Protein AF-A0AAV2IC26-F1 (afdb_monomer_lite)

Organism: Lymnaea stagnalis (NCBI:txid6523)

Radius of gyration: 13.77 Å; chains: 1; bounding box: 29×31×44 Å

pLDDT: mean 92.61, std 7.28, range [56.38, 98.0]

Secondary structure (DSSP, 8-state):
-HHHHHHHHHHHHHHHHGGG--S---HHHHHHHHHHHHHHHHHS-HHHHHHHHHHHHTTTSS-----EEEPPTTS-EEETTEEE-HHHHHHHHHT-TT--GGG----TT-TT-GGG--SEEE---

Sequence (125 aa):
MANDFLADQMDELAKKLLKYRISDITERERLEFLTVLNKLRRNGSPVDFGDFIKCIESSGVAHNKCVRIKRNVDSCLQVDQIKFYPHYLLCKIFRFPTANFFDLKDVSLCPFGISKREKLLCINP

InterPro domains:
  IPR003619 MAD homology 1, Dwarfin-type [PF03165] (35-125)
  IPR003619 MAD homology 1, Dwarfin-type [SM00523] (23-125)
  IPR013019 MAD homology, MH1 [PS51075] (12-125)
  IPR013790 SMAD/Dwarfins [PTHR13703] (33-125)
  IPR036578 SMAD MH1 domain superfamily [G3DSA:3.90.520.10] (1-125)
  IPR036578 SMAD MH1 domain superfamily [SSF56366] (14-125)

Structure (mmCIF, N/CA/C/O backbone):
data_AF-A0AAV2IC26-F1
#
_entry.id   AF-A0AAV2IC26-F1
#
loop_
_atom_site.group_PDB
_atom_site.id
_atom_site.type_symbol
_atom_site.label_atom_id
_atom_site.label_alt_id
_atom_site.label_comp_id
_atom_site.label_asym_id
_atom_site.label_entity_id
_atom_site.label_seq_id
_atom_site.pdbx_PDB_ins_code
_atom_site.Cartn_x
_atom_site.Cartn_y
_atom_site.Cartn_z
_atom_site.occupancy
_atom_site.B_iso_or_equiv
_atom_site.auth_seq_id
_atom_site.auth_comp_id
_atom_site.auth_asym_id
_atom_site.auth_atom_id
_atom_site.pdbx_PDB_model_num
ATOM 1 N N . MET A 1 1 ? -5.855 3.335 25.766 1.00 56.38 1 MET A N 1
ATOM 2 C CA . MET A 1 1 ? -6.343 1.942 25.902 1.00 56.38 1 MET A CA 1
ATOM 3 C C . MET A 1 1 ? -6.909 1.385 24.595 1.00 56.38 1 MET A C 1
ATOM 5 O O . MET A 1 1 ? -6.231 0.576 23.987 1.00 56.38 1 MET A O 1
ATOM 9 N N . ALA A 1 2 ? -8.084 1.806 24.099 1.00 62.91 2 ALA A N 1
ATOM 10 C CA . ALA A 1 2 ? -8.630 1.246 22.844 1.00 62.91 2 ALA A CA 1
ATOM 11 C C . ALA A 1 2 ? -7.816 1.616 21.585 1.00 62.91 2 ALA A C 1
ATOM 13 O O . ALA A 1 2 ? -7.717 0.826 20.652 1.00 62.91 2 ALA A O 1
ATOM 14 N N . ASN A 1 3 ? -7.226 2.815 21.558 1.00 65.50 3 ASN A N 1
ATOM 15 C CA . ASN A 1 3 ? -6.435 3.284 20.418 1.00 65.50 3 ASN A CA 1
ATOM 16 C C . ASN A 1 3 ? -5.067 2.582 20.329 1.00 65.50 3 ASN A C 1
ATOM 18 O O . ASN A 1 3 ? -4.609 2.295 19.228 1.00 65.50 3 ASN A O 1
ATOM 22 N N . ASP A 1 4 ? -4.476 2.254 21.482 1.00 71.38 4 ASP A N 1
ATOM 23 C CA . ASP A 1 4 ? -3.192 1.546 21.581 1.00 71.38 4 ASP A CA 1
ATOM 24 C C . ASP A 1 4 ? -3.363 0.085 21.152 1.00 71.38 4 ASP A C 1
ATOM 26 O O . ASP A 1 4 ? -2.662 -0.384 20.267 1.00 71.38 4 ASP A O 1
ATOM 30 N N . PHE A 1 5 ? -4.420 -0.580 21.632 1.00 75.50 5 PHE A N 1
ATOM 31 C CA . PHE A 1 5 ? -4.771 -1.937 21.204 1.00 75.50 5 PHE A CA 1
ATOM 32 C C . PHE A 1 5 ? -5.001 -2.047 19.684 1.00 75.50 5 PHE A C 1
ATOM 34 O O . PHE A 1 5 ? -4.599 -3.017 19.045 1.00 75.50 5 PHE A O 1
ATOM 41 N N . LEU A 1 6 ? -5.641 -1.041 19.075 1.00 78.00 6 LEU A N 1
ATOM 42 C CA . LEU A 1 6 ? -5.843 -1.000 17.623 1.00 78.00 6 LEU A CA 1
ATOM 43 C C . LEU A 1 6 ? -4.543 -0.749 16.848 1.00 78.00 6 LEU A C 1
ATOM 45 O O . LEU A 1 6 ? -4.417 -1.229 15.720 1.00 78.00 6 LEU A O 1
ATOM 49 N N . ALA A 1 7 ? -3.611 0.020 17.414 1.00 80.56 7 ALA A N 1
ATOM 50 C CA . ALA A 1 7 ? -2.288 0.214 16.832 1.00 80.56 7 ALA A CA 1
ATOM 51 C C . ALA A 1 7 ? -1.504 -1.105 16.854 1.00 80.56 7 ALA A C 1
ATOM 53 O O . ALA A 1 7 ? -1.051 -1.545 15.797 1.00 80.56 7 ALA A O 1
ATOM 54 N N . ASP A 1 8 ? -1.503 -1.800 17.994 1.00 85.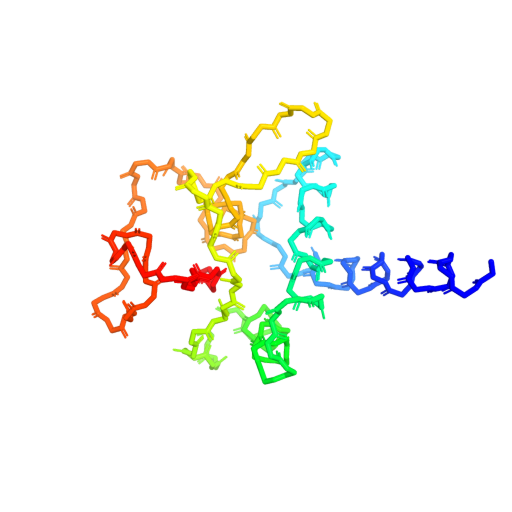25 8 ASP A N 1
ATOM 55 C CA . ASP A 1 8 ? -0.851 -3.102 18.164 1.00 85.25 8 ASP A CA 1
ATOM 56 C C . ASP A 1 8 ? -1.374 -4.139 17.155 1.00 85.25 8 ASP A C 1
ATOM 58 O O . ASP A 1 8 ? -0.601 -4.853 16.514 1.00 85.25 8 ASP A O 1
ATOM 62 N N . GLN A 1 9 ? -2.693 -4.186 16.926 1.00 89.88 9 GLN A N 1
ATOM 63 C CA . GLN A 1 9 ? -3.288 -5.077 15.922 1.00 89.88 9 GLN A CA 1
ATOM 64 C C . GLN A 1 9 ? -2.817 -4.780 14.491 1.00 89.88 9 GLN A C 1
ATOM 66 O O . GLN A 1 9 ? -2.607 -5.706 13.702 1.00 89.88 9 GLN A O 1
ATOM 71 N N . MET A 1 10 ? -2.677 -3.502 14.127 1.00 92.00 10 MET A N 1
ATOM 72 C CA . MET A 1 10 ? -2.182 -3.120 12.802 1.00 92.00 10 MET A CA 1
ATOM 73 C C . MET A 1 10 ? -0.693 -3.411 12.649 1.00 92.00 10 MET A C 1
ATOM 75 O O . MET A 1 10 ? -0.277 -3.837 11.572 1.00 92.00 10 MET A O 1
ATOM 79 N N . ASP A 1 11 ? 0.089 -3.242 13.712 1.00 93.50 11 ASP A N 1
ATOM 80 C CA . ASP A 1 11 ? 1.502 -3.599 13.732 1.00 93.50 11 ASP A CA 1
ATOM 81 C C . ASP A 1 11 ? 1.724 -5.101 13.557 1.00 93.50 11 ASP A C 1
ATOM 83 O O . ASP A 1 11 ? 2.570 -5.509 12.754 1.00 93.50 11 ASP A O 1
ATOM 87 N N . GLU A 1 12 ? 0.937 -5.934 14.238 1.00 95.69 12 GLU A N 1
ATOM 88 C CA . GLU A 1 12 ? 0.994 -7.387 14.069 1.00 95.69 12 GLU A CA 1
ATOM 89 C C . GLU A 1 12 ? 0.554 -7.822 12.667 1.00 95.69 12 GLU A C 1
ATOM 91 O O . GLU A 1 12 ? 1.210 -8.656 12.033 1.00 95.69 12 GLU A O 1
ATOM 96 N N . LEU A 1 13 ? -0.499 -7.208 12.116 1.00 96.12 13 LEU A N 1
ATOM 97 C CA . LEU A 1 13 ? -0.893 -7.457 10.730 1.00 96.12 13 LEU A CA 1
ATOM 98 C C . LEU A 1 13 ? 0.213 -7.044 9.751 1.00 96.12 13 LEU A C 1
ATOM 100 O O . LEU A 1 13 ? 0.524 -7.798 8.828 1.00 96.12 13 LEU A O 1
ATOM 104 N N . ALA A 1 14 ? 0.837 -5.883 9.954 1.00 97.06 14 ALA A N 1
ATOM 105 C CA . ALA A 1 14 ? 1.937 -5.429 9.117 1.00 97.06 14 ALA A CA 1
ATOM 106 C C . ALA A 1 14 ? 3.109 -6.412 9.171 1.00 97.06 14 ALA A C 1
ATOM 108 O O . ALA A 1 14 ? 3.593 -6.838 8.126 1.00 97.06 14 ALA A O 1
ATOM 109 N N . LYS A 1 15 ? 3.519 -6.846 10.371 1.00 96.88 15 LYS A N 1
ATOM 110 C CA . LYS A 1 15 ? 4.556 -7.876 10.550 1.00 96.88 15 LYS A CA 1
ATOM 111 C C . LYS A 1 15 ? 4.200 -9.168 9.816 1.00 96.88 15 LYS A C 1
ATOM 113 O O . LYS A 1 15 ? 5.069 -9.746 9.167 1.00 96.88 15 LYS A O 1
ATOM 118 N N . LYS A 1 16 ? 2.940 -9.614 9.882 1.00 97.81 16 LYS A N 1
ATOM 119 C CA . LYS A 1 16 ? 2.465 -10.801 9.155 1.00 97.81 16 LYS A CA 1
ATOM 120 C C . LYS A 1 16 ? 2.594 -10.620 7.641 1.00 97.81 16 LYS A C 1
ATOM 122 O O . LYS A 1 16 ? 3.166 -11.485 6.986 1.00 97.81 16 LYS A O 1
ATOM 127 N N . LEU A 1 17 ? 2.084 -9.519 7.088 1.00 97.44 17 LEU A N 1
ATOM 128 C CA . LEU A 1 17 ? 2.092 -9.269 5.642 1.00 97.44 17 LEU A CA 1
ATOM 129 C C . LEU A 1 17 ? 3.508 -9.052 5.098 1.00 97.44 17 LEU A C 1
ATOM 131 O O . LEU A 1 17 ? 3.834 -9.544 4.024 1.00 97.44 17 LEU A O 1
ATOM 135 N N . LEU A 1 18 ? 4.389 -8.407 5.865 1.00 97.44 18 LEU A N 1
ATOM 136 C CA . LEU A 1 18 ? 5.788 -8.197 5.487 1.00 97.44 18 LEU A CA 1
ATOM 137 C C . LEU A 1 18 ? 6.604 -9.496 5.391 1.00 97.44 18 LEU A C 1
ATOM 139 O O . LEU A 1 18 ? 7.719 -9.458 4.876 1.00 97.44 18 LEU A O 1
ATOM 143 N N . LYS A 1 19 ? 6.078 -10.652 5.824 1.00 96.94 19 LYS A N 1
ATOM 144 C CA . LYS A 1 19 ? 6.686 -11.966 5.535 1.00 96.94 19 LYS A CA 1
ATOM 145 C C . LYS A 1 19 ? 6.628 -12.337 4.047 1.00 96.94 19 LYS A C 1
ATOM 147 O O . LYS A 1 19 ? 7.436 -13.147 3.617 1.00 96.94 19 LYS A O 1
ATOM 152 N N . TYR A 1 20 ? 5.717 -11.732 3.282 1.00 96.94 20 TYR A N 1
ATOM 153 C CA . TYR A 1 20 ? 5.551 -11.944 1.837 1.00 96.94 20 TYR A CA 1
ATOM 154 C C . TYR A 1 20 ? 6.291 -10.904 0.984 1.00 96.94 20 TYR A C 1
ATOM 156 O O . TYR A 1 20 ? 6.140 -10.885 -0.236 1.00 96.94 20 TYR A O 1
ATOM 164 N N . ARG A 1 21 ? 7.054 -9.996 1.608 1.00 97.00 21 ARG A N 1
ATOM 165 C CA . ARG A 1 21 ? 7.863 -9.019 0.873 1.00 97.00 21 ARG A CA 1
ATOM 166 C C . ARG A 1 21 ? 8.944 -9.730 0.062 1.00 97.00 21 ARG A C 1
ATOM 168 O O . ARG A 1 21 ? 9.461 -10.763 0.484 1.00 97.00 21 ARG A O 1
ATOM 175 N N . ILE A 1 22 ? 9.327 -9.117 -1.047 1.00 96.81 22 ILE A N 1
ATOM 176 C CA . ILE A 1 22 ? 10.450 -9.573 -1.877 1.00 96.81 22 ILE A CA 1
ATOM 177 C C . ILE A 1 22 ? 11.580 -8.543 -1.950 1.00 96.81 22 ILE A C 1
ATOM 179 O O . ILE A 1 22 ? 12.625 -8.823 -2.528 1.00 96.81 22 ILE A O 1
ATOM 183 N N . SER A 1 23 ? 11.372 -7.353 -1.382 1.00 94.81 23 SER A N 1
ATOM 184 C CA . SER A 1 23 ? 12.412 -6.350 -1.192 1.00 94.81 23 SER A CA 1
ATOM 185 C C . SER A 1 23 ? 12.869 -6.316 0.263 1.00 94.81 23 SER A C 1
ATOM 187 O O . SER A 1 23 ? 12.089 -6.562 1.193 1.00 94.81 23 SER A O 1
ATOM 189 N N . ASP A 1 24 ? 14.114 -5.905 0.468 1.00 94.62 24 ASP A N 1
ATOM 190 C CA . ASP A 1 24 ? 14.501 -5.329 1.747 1.00 94.62 24 ASP A CA 1
ATOM 191 C C . ASP A 1 24 ? 13.745 -4.012 1.944 1.00 94.62 24 ASP A C 1
ATOM 193 O O . ASP A 1 24 ? 13.454 -3.293 0.983 1.00 94.62 24 ASP A O 1
ATOM 197 N N . ILE A 1 25 ? 13.359 -3.739 3.187 1.00 95.19 25 ILE A N 1
ATOM 198 C CA . ILE A 1 25 ? 12.598 -2.545 3.549 1.00 95.19 25 ILE A CA 1
ATOM 199 C C . ILE A 1 25 ? 13.349 -1.781 4.625 1.00 95.19 25 ILE A C 1
ATOM 201 O O . ILE A 1 25 ? 13.918 -2.361 5.549 1.00 95.19 25 ILE A O 1
ATOM 205 N N . THR A 1 26 ? 13.321 -0.466 4.510 1.00 95.81 26 THR A N 1
ATOM 206 C CA . THR A 1 26 ? 13.793 0.442 5.550 1.00 95.81 26 THR A CA 1
ATOM 207 C C . THR A 1 26 ? 12.742 0.598 6.651 1.00 95.81 26 THR A C 1
ATOM 209 O O . THR A 1 26 ? 11.548 0.373 6.435 1.00 95.81 26 THR A O 1
ATOM 212 N N . GLU A 1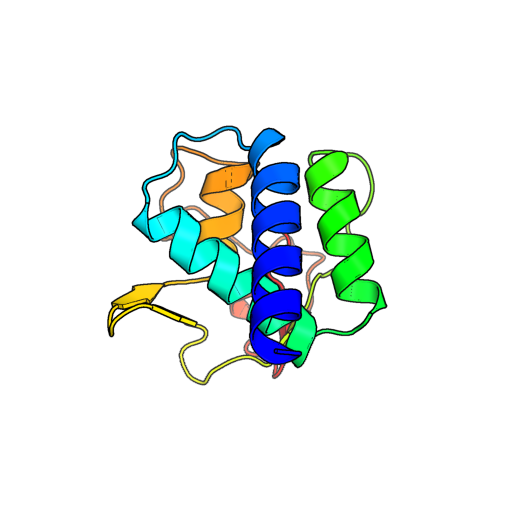 27 ? 13.157 1.070 7.829 1.00 95.06 27 GLU A N 1
ATOM 213 C CA . GLU A 1 27 ? 12.214 1.448 8.895 1.00 95.06 27 GLU A CA 1
ATOM 214 C C . GLU A 1 27 ? 11.212 2.511 8.423 1.00 95.06 27 GLU A C 1
ATOM 216 O O . GLU A 1 27 ? 10.035 2.469 8.775 1.00 95.06 27 GLU A O 1
ATOM 221 N N . ARG A 1 28 ? 11.636 3.426 7.542 1.00 95.62 28 ARG A N 1
ATOM 222 C CA . ARG A 1 28 ? 10.728 4.401 6.929 1.00 95.62 28 ARG A CA 1
ATOM 223 C C . ARG A 1 28 ? 9.652 3.717 6.087 1.00 95.62 28 ARG A C 1
ATOM 225 O O . ARG A 1 28 ? 8.475 3.983 6.296 1.00 95.62 28 ARG A O 1
ATOM 232 N N . GLU A 1 29 ? 10.030 2.827 5.172 1.00 96.69 29 GLU A N 1
ATOM 233 C CA . GLU A 1 29 ? 9.068 2.106 4.323 1.00 96.69 29 GLU A CA 1
ATOM 234 C C . GLU A 1 29 ? 8.114 1.240 5.162 1.00 96.69 29 GLU A C 1
ATOM 236 O O . GLU A 1 29 ? 6.938 1.104 4.821 1.00 96.69 29 GLU A O 1
ATOM 241 N N . ARG A 1 30 ? 8.574 0.721 6.311 1.00 97.06 30 ARG A N 1
ATOM 242 C CA . ARG A 1 30 ? 7.708 0.065 7.302 1.00 97.06 30 ARG A CA 1
ATOM 243 C C . ARG A 1 30 ? 6.655 1.033 7.871 1.00 97.06 30 ARG A C 1
ATOM 245 O O . ARG A 1 30 ? 5.478 0.670 7.921 1.00 97.06 30 ARG A O 1
ATOM 252 N N . LEU A 1 31 ? 7.035 2.250 8.270 1.00 97.19 31 LEU A N 1
ATOM 253 C CA . LEU A 1 31 ? 6.100 3.278 8.767 1.00 97.19 31 LEU A CA 1
ATOM 254 C C . LEU A 1 31 ? 5.119 3.755 7.684 1.00 97.19 31 LEU A C 1
ATOM 256 O O . LEU A 1 31 ? 3.928 3.968 7.942 1.00 97.19 31 LEU A O 1
ATOM 260 N N . GLU A 1 32 ? 5.595 3.893 6.451 1.00 98.00 32 GLU A N 1
ATOM 261 C CA . GLU A 1 32 ? 4.763 4.230 5.299 1.00 98.00 32 GLU A CA 1
ATOM 262 C C . GLU A 1 32 ? 3.748 3.113 5.012 1.00 98.00 32 GLU A C 1
ATOM 264 O O . GLU A 1 32 ? 2.557 3.387 4.834 1.00 98.00 32 GLU A O 1
ATOM 269 N N . PHE A 1 33 ? 4.170 1.846 5.073 1.00 98.00 33 PHE A N 1
ATOM 270 C CA . PHE A 1 33 ? 3.282 0.694 4.929 1.00 98.00 33 PHE A CA 1
ATOM 271 C C . PHE A 1 33 ? 2.201 0.655 6.020 1.00 98.00 33 PHE A C 1
ATOM 273 O O . PHE A 1 33 ? 1.017 0.485 5.716 1.00 98.00 33 PHE A O 1
ATOM 280 N N . LEU A 1 34 ? 2.564 0.910 7.280 1.00 97.06 34 LEU A N 1
ATOM 281 C CA . LEU A 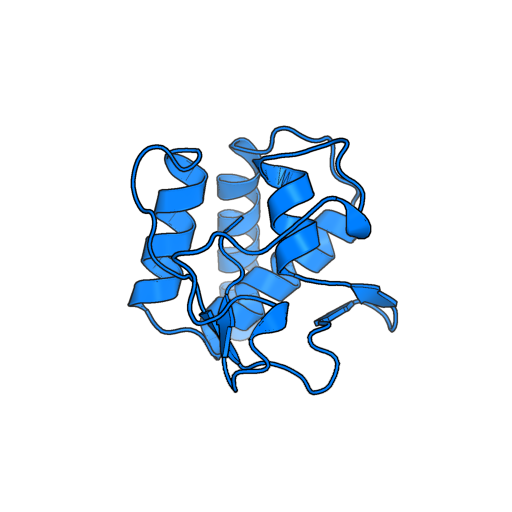1 34 ? 1.602 1.042 8.382 1.00 97.06 34 LEU A CA 1
ATOM 282 C C . LEU A 1 34 ? 0.596 2.174 8.142 1.00 97.06 34 LEU A C 1
ATOM 284 O O . LEU A 1 34 ? -0.595 2.040 8.442 1.00 97.06 34 LEU A O 1
ATOM 288 N N . THR A 1 35 ? 1.047 3.284 7.560 1.00 96.62 35 THR A N 1
ATOM 289 C CA . THR A 1 35 ? 0.180 4.406 7.187 1.00 96.62 35 THR A CA 1
ATOM 290 C C . THR A 1 35 ? -0.811 4.009 6.093 1.00 96.62 35 THR A C 1
ATOM 292 O O . THR A 1 35 ? -1.990 4.371 6.171 1.00 96.62 35 THR A O 1
ATOM 295 N N . VAL A 1 36 ? -0.380 3.207 5.113 1.00 97.31 36 VAL A N 1
ATOM 296 C CA . VAL A 1 36 ? -1.262 2.639 4.081 1.00 97.31 36 VAL A CA 1
ATOM 297 C C . VAL A 1 36 ? -2.316 1.722 4.700 1.00 97.31 36 VAL A C 1
ATOM 299 O O . VAL A 1 36 ? -3.505 1.912 4.435 1.00 97.31 36 VAL A O 1
ATOM 302 N N . LEU A 1 37 ? -1.920 0.788 5.572 1.00 96.69 37 LEU A N 1
ATOM 303 C CA . LEU A 1 37 ? -2.852 -0.120 6.254 1.00 96.69 37 LEU A CA 1
ATOM 304 C C . LEU A 1 37 ? -3.888 0.644 7.082 1.00 96.69 37 LEU A C 1
ATOM 306 O O . LEU A 1 37 ? -5.087 0.376 6.993 1.00 96.69 37 LEU A O 1
ATOM 310 N N . ASN A 1 38 ? -3.452 1.659 7.828 1.00 94.75 38 ASN A N 1
ATOM 311 C CA . ASN A 1 38 ? -4.355 2.514 8.589 1.00 94.75 38 ASN A CA 1
ATOM 312 C C . ASN A 1 38 ? -5.306 3.310 7.689 1.00 94.75 38 ASN A C 1
ATOM 314 O O . ASN A 1 38 ? -6.486 3.465 8.017 1.00 94.75 38 ASN A O 1
ATOM 318 N N . LYS A 1 39 ? -4.829 3.808 6.542 1.00 94.88 39 LYS A N 1
ATOM 319 C CA . LYS A 1 39 ? -5.673 4.508 5.566 1.00 94.88 39 LYS A CA 1
ATOM 320 C C . LYS A 1 39 ? -6.721 3.568 4.968 1.00 94.88 39 LYS A C 1
ATOM 322 O O . LYS A 1 39 ? -7.878 3.985 4.871 1.00 94.88 39 LYS A O 1
ATOM 327 N N . LEU A 1 40 ? -6.331 2.341 4.616 1.00 95.19 40 LEU A N 1
ATOM 328 C CA . LEU A 1 40 ? -7.216 1.307 4.077 1.00 95.19 40 LEU A CA 1
ATOM 329 C C . LEU A 1 40 ? -8.257 0.875 5.113 1.00 95.19 40 LEU A C 1
ATOM 331 O O . LEU A 1 40 ? -9.436 0.821 4.793 1.00 95.19 40 LEU A O 1
ATOM 335 N N . ARG A 1 41 ? -7.863 0.689 6.376 1.00 92.81 41 ARG A N 1
ATOM 336 C CA . ARG A 1 41 ? -8.795 0.390 7.473 1.00 92.81 41 ARG A CA 1
ATOM 337 C C . ARG A 1 41 ? -9.813 1.509 7.709 1.00 92.81 41 ARG A C 1
ATOM 339 O O . ARG A 1 41 ? -10.973 1.233 7.982 1.00 92.81 41 ARG A O 1
ATOM 346 N N . ARG A 1 42 ? -9.378 2.774 7.660 1.00 91.38 42 ARG A N 1
ATOM 347 C CA . ARG A 1 42 ? -10.233 3.935 7.978 1.00 91.38 42 ARG A CA 1
ATOM 348 C C . ARG A 1 42 ? -11.157 4.348 6.833 1.00 91.38 42 ARG A C 1
ATOM 350 O O . ARG A 1 42 ? -12.234 4.862 7.101 1.00 91.38 42 ARG A O 1
ATOM 357 N N . ASN A 1 43 ? -10.709 4.215 5.583 1.00 90.19 43 ASN A N 1
ATOM 358 C CA . ASN A 1 43 ? -11.404 4.783 4.417 1.00 90.19 43 ASN A CA 1
ATOM 359 C C . ASN A 1 43 ? -11.674 3.781 3.288 1.00 90.19 43 ASN A C 1
ATOM 361 O O . ASN A 1 43 ? -12.339 4.149 2.321 1.00 90.19 43 ASN A O 1
ATOM 365 N N . GLY A 1 44 ? -11.102 2.581 3.346 1.00 89.38 44 GLY A N 1
ATOM 366 C CA . GLY A 1 44 ? -11.390 1.506 2.402 1.00 89.38 44 GLY A CA 1
ATOM 367 C C . GLY A 1 44 ? -12.639 0.735 2.811 1.00 89.38 44 GLY A C 1
ATOM 368 O O . GLY A 1 44 ? -13.097 0.824 3.952 1.00 89.38 44 GLY A O 1
ATOM 369 N N . SER A 1 45 ? -13.202 -0.032 1.879 1.00 93.50 45 SER A N 1
ATOM 370 C CA . SER A 1 45 ? -14.289 -0.948 2.224 1.00 93.50 45 SER A CA 1
ATOM 371 C C . SER A 1 45 ? -13.749 -2.205 2.929 1.00 93.50 45 SER A C 1
ATOM 373 O O . SER A 1 45 ? -12.601 -2.595 2.691 1.00 93.50 45 SER A O 1
ATOM 375 N N . PRO A 1 46 ? -14.564 -2.903 3.746 1.00 92.44 46 PRO A N 1
ATOM 376 C CA . PRO A 1 46 ? -14.177 -4.194 4.325 1.00 92.44 46 PRO A CA 1
ATOM 377 C C . PRO A 1 46 ? -13.770 -5.229 3.266 1.00 92.44 46 PRO A C 1
ATOM 379 O O . PRO A 1 46 ? -12.896 -6.059 3.508 1.00 92.44 46 PRO A O 1
ATOM 382 N N . VAL A 1 47 ? -14.376 -5.144 2.076 1.00 93.88 47 VAL A N 1
ATOM 383 C CA . VAL A 1 47 ? -14.042 -5.991 0.925 1.00 93.88 47 VAL A CA 1
ATOM 384 C C . VAL A 1 47 ? -12.641 -5.669 0.410 1.00 93.88 47 VAL A C 1
ATOM 386 O O . VAL A 1 47 ? -11.833 -6.581 0.290 1.00 93.88 47 VAL A O 1
ATOM 389 N N . ASP A 1 48 ? -12.317 -4.388 0.192 1.00 95.12 48 ASP A N 1
ATOM 390 C CA . ASP A 1 48 ? -10.984 -3.982 -0.279 1.00 95.12 48 ASP A CA 1
ATOM 391 C C . ASP A 1 48 ? -9.887 -4.379 0.726 1.00 95.12 48 ASP A C 1
ATOM 393 O O . ASP A 1 48 ? -8.800 -4.790 0.327 1.00 95.12 48 ASP A O 1
ATOM 397 N N . PHE A 1 49 ? -10.165 -4.287 2.032 1.00 94.44 49 PHE A N 1
ATOM 398 C CA . PHE A 1 49 ? -9.224 -4.697 3.078 1.00 94.44 49 PHE A CA 1
ATOM 399 C C . PHE A 1 49 ? -8.955 -6.209 3.052 1.00 94.44 49 PHE A C 1
ATOM 401 O O . PHE A 1 49 ? -7.802 -6.638 3.103 1.00 94.44 49 PHE A O 1
ATOM 408 N N . GLY A 1 50 ? -10.009 -7.023 2.930 1.00 93.81 50 GLY A N 1
ATOM 409 C CA . GLY A 1 50 ? -9.875 -8.473 2.796 1.00 93.81 50 GLY A CA 1
ATOM 410 C C . GLY A 1 50 ? -9.177 -8.887 1.498 1.00 93.81 50 GLY A C 1
ATOM 411 O O . GLY A 1 50 ? -8.309 -9.759 1.520 1.00 93.81 50 GLY A O 1
ATOM 412 N N . ASP A 1 51 ? -9.512 -8.237 0.382 1.00 94.81 51 ASP A N 1
ATOM 413 C CA . ASP A 1 51 ? -8.886 -8.485 -0.919 1.00 94.81 51 ASP A CA 1
ATOM 414 C C . ASP A 1 51 ? -7.398 -8.099 -0.913 1.00 94.81 51 ASP A C 1
ATOM 416 O O . ASP A 1 51 ? -6.585 -8.811 -1.501 1.00 94.81 51 ASP A O 1
ATOM 420 N N . PHE A 1 52 ? -7.011 -7.042 -0.188 1.00 95.88 52 PHE A N 1
ATOM 421 C CA . PHE A 1 52 ? -5.606 -6.672 -0.016 1.00 95.88 52 PHE A CA 1
ATOM 422 C C . PHE A 1 52 ? -4.799 -7.769 0.675 1.00 95.88 52 PHE A C 1
ATOM 424 O O . PHE A 1 52 ? -3.771 -8.195 0.152 1.00 95.88 52 PHE A O 1
ATOM 431 N N . ILE A 1 53 ? -5.284 -8.263 1.818 1.00 95.31 53 ILE A N 1
ATOM 432 C CA . ILE A 1 53 ? -4.614 -9.337 2.564 1.00 95.31 53 ILE A CA 1
ATOM 433 C C . ILE A 1 53 ? -4.419 -10.558 1.661 1.00 95.31 53 ILE A C 1
ATOM 435 O O . ILE A 1 53 ? -3.305 -11.062 1.546 1.00 95.31 53 ILE A O 1
ATOM 439 N N . LYS A 1 54 ? -5.473 -10.979 0.952 1.00 94.81 54 LYS A N 1
ATOM 440 C CA . LYS A 1 54 ? -5.416 -12.136 0.050 1.00 94.81 54 LYS A CA 1
ATOM 441 C C . LYS A 1 54 ? -4.484 -11.923 -1.141 1.00 94.81 54 LYS A C 1
ATOM 443 O O . LYS A 1 54 ? -3.807 -12.865 -1.548 1.00 94.81 54 LYS A O 1
ATOM 448 N N . CYS A 1 55 ? -4.424 -10.714 -1.701 1.00 95.44 55 CYS A N 1
ATOM 449 C CA . CYS A 1 55 ? -3.484 -10.402 -2.777 1.00 95.44 55 CYS A CA 1
ATOM 450 C C . CYS A 1 55 ? -2.028 -10.542 -2.305 1.00 95.44 55 CYS A C 1
ATOM 452 O O . CYS A 1 55 ? -1.200 -11.137 -3.000 1.00 95.44 55 CYS A O 1
ATOM 454 N N . ILE A 1 56 ? -1.709 -10.032 -1.111 1.00 96.44 56 ILE A N 1
ATOM 455 C CA . ILE A 1 56 ? -0.361 -10.154 -0.548 1.00 96.44 56 ILE A CA 1
ATOM 456 C C . ILE A 1 56 ? -0.031 -11.619 -0.238 1.00 96.44 56 ILE 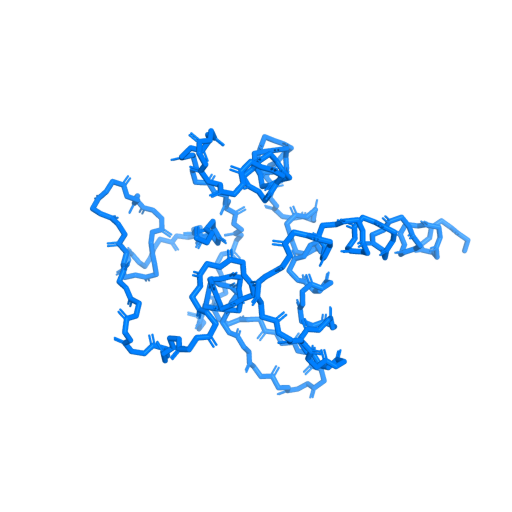A C 1
ATOM 458 O O . ILE A 1 56 ? 1.006 -12.101 -0.681 1.00 96.44 56 ILE A O 1
ATOM 462 N N . GLU A 1 57 ? -0.925 -12.343 0.443 1.00 95.44 57 GLU A N 1
ATOM 463 C CA . GLU A 1 57 ? -0.706 -13.746 0.837 1.00 95.44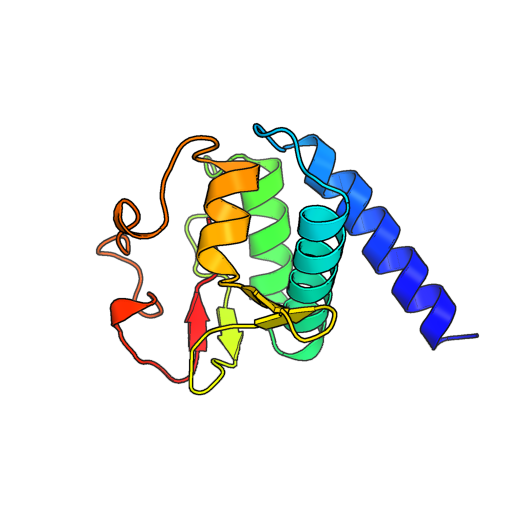 57 GLU A CA 1
ATOM 464 C C . GLU A 1 57 ? -0.574 -14.705 -0.358 1.00 95.44 57 GLU A C 1
ATOM 466 O O . GLU A 1 57 ? 0.126 -15.710 -0.270 1.00 95.44 57 GLU A O 1
ATOM 471 N N . SER A 1 58 ? -1.224 -14.401 -1.483 1.00 94.25 58 SER A N 1
ATOM 472 C CA . SER A 1 58 ? -1.163 -15.216 -2.706 1.00 94.25 58 SER A CA 1
ATOM 473 C C . SER A 1 58 ? -0.143 -14.722 -3.731 1.00 94.25 58 SER A C 1
ATOM 475 O O . SER A 1 58 ? -0.114 -15.225 -4.853 1.00 94.25 58 SER A O 1
ATOM 477 N N . SER A 1 59 ? 0.648 -13.700 -3.399 1.00 90.88 59 SER A N 1
ATOM 478 C CA . SER A 1 59 ? 1.556 -13.040 -4.340 1.00 90.88 59 SER A CA 1
ATOM 479 C C . SER A 1 59 ? 0.893 -12.614 -5.663 1.00 90.88 59 SER A C 1
ATOM 481 O O . SER A 1 59 ? 1.537 -12.591 -6.707 1.00 90.88 59 SER A O 1
ATOM 483 N N . GLY A 1 60 ? -0.399 -12.269 -5.629 1.00 83.94 60 GLY A N 1
ATOM 484 C CA . GLY A 1 60 ? -1.164 -11.834 -6.802 1.00 83.94 60 GLY A CA 1
ATOM 485 C C . GLY A 1 60 ? -1.631 -12.970 -7.719 1.00 83.94 60 GLY A C 1
ATOM 486 O O . GLY A 1 60 ? -2.236 -12.698 -8.751 1.00 83.94 60 GLY A O 1
ATOM 487 N N . VAL A 1 61 ? -1.395 -14.238 -7.357 1.00 84.50 61 VAL A N 1
ATOM 488 C CA . VAL A 1 61 ? -1.856 -15.408 -8.131 1.00 84.50 61 VAL A CA 1
ATOM 489 C C . VAL A 1 61 ? -3.375 -15.560 -8.050 1.00 84.50 61 VAL A C 1
ATOM 491 O O . VAL A 1 61 ? -4.028 -15.949 -9.017 1.00 84.50 61 VAL A O 1
ATOM 494 N N . ALA A 1 62 ? -3.952 -15.231 -6.898 1.00 69.12 62 ALA A N 1
ATOM 495 C CA . ALA A 1 62 ? -5.387 -15.207 -6.691 1.00 69.12 62 ALA A CA 1
ATOM 496 C C . ALA A 1 62 ? -5.769 -13.814 -6.181 1.00 69.12 62 ALA A C 1
ATOM 498 O O . ALA A 1 62 ? -5.205 -13.363 -5.193 1.00 69.12 62 ALA A O 1
ATOM 499 N N . HIS A 1 63 ? -6.798 -13.191 -6.760 1.00 71.12 63 HIS A N 1
ATOM 500 C CA . HIS A 1 63 ? -7.372 -11.881 -6.380 1.00 71.12 63 HIS A CA 1
ATOM 501 C C . HIS A 1 63 ? -6.803 -10.666 -7.132 1.00 71.12 63 HIS A C 1
ATOM 503 O O . HIS A 1 63 ? -5.999 -9.887 -6.628 1.00 71.12 63 HIS A O 1
ATOM 509 N N . ASN A 1 64 ? -7.387 -10.430 -8.311 1.00 76.56 64 ASN A N 1
ATOM 510 C CA . ASN A 1 64 ? -7.052 -9.320 -9.213 1.00 76.56 64 ASN A CA 1
ATOM 511 C C . ASN A 1 64 ? -8.040 -8.144 -9.074 1.00 76.56 64 ASN A C 1
ATOM 513 O O . ASN A 1 64 ? -8.326 -7.437 -10.040 1.00 76.56 64 ASN A O 1
ATOM 517 N N . LYS A 1 65 ? -8.648 -7.976 -7.892 1.00 90.94 65 LYS A N 1
ATOM 518 C CA . LYS A 1 65 ? -9.642 -6.923 -7.636 1.00 90.94 65 LYS A CA 1
ATOM 519 C C . LYS A 1 65 ? -8.962 -5.645 -7.157 1.00 90.94 65 LYS A C 1
ATOM 521 O O . LYS A 1 65 ? -7.923 -5.690 -6.503 1.00 90.94 65 LYS A O 1
ATOM 526 N N . CYS A 1 66 ? -9.542 -4.489 -7.468 1.00 95.38 66 CYS A N 1
ATOM 527 C CA . CYS A 1 66 ? -8.995 -3.219 -7.002 1.00 95.38 66 CYS A CA 1
ATOM 528 C C . CYS A 1 66 ? -9.097 -3.101 -5.478 1.00 95.38 66 CYS A C 1
ATOM 530 O O . CYS A 1 66 ? -10.187 -3.209 -4.930 1.00 95.38 66 CYS A O 1
ATOM 532 N N . VAL A 1 67 ? -7.985 -2.766 -4.828 1.00 96.88 67 VAL A N 1
ATOM 533 C CA . VAL A 1 67 ? -7.942 -2.368 -3.415 1.00 96.88 67 VAL A CA 1
ATOM 534 C C . VAL A 1 67 ? -7.930 -0.851 -3.375 1.00 96.88 67 VAL A C 1
ATOM 536 O O . VAL A 1 67 ? -6.973 -0.241 -3.847 1.00 96.88 67 VAL A O 1
ATOM 539 N N . ARG A 1 68 ? -8.993 -0.226 -2.865 1.00 96.88 68 ARG A N 1
ATOM 540 C CA . ARG A 1 68 ? -9.227 1.214 -3.044 1.00 96.88 68 ARG A CA 1
ATOM 541 C C . ARG A 1 68 ? -9.119 1.997 -1.746 1.00 96.88 68 ARG A C 1
ATOM 543 O O . ARG A 1 68 ? -9.614 1.584 -0.702 1.00 96.88 68 ARG A O 1
ATOM 550 N N . ILE A 1 69 ? -8.545 3.191 -1.851 1.00 96.31 69 ILE A N 1
ATOM 551 C CA . ILE A 1 69 ? -8.561 4.217 -0.805 1.00 96.31 69 ILE A CA 1
ATOM 552 C C . ILE A 1 69 ? -9.080 5.542 -1.367 1.00 96.31 69 ILE A C 1
ATOM 554 O O . ILE A 1 69 ? -8.975 5.808 -2.565 1.00 96.31 69 ILE A O 1
ATOM 558 N N . LYS A 1 70 ? -9.608 6.412 -0.498 1.00 95.50 70 LYS A N 1
ATOM 559 C CA . LYS A 1 70 ? -9.933 7.795 -0.877 1.00 95.50 70 LYS A CA 1
ATOM 560 C C . LYS A 1 70 ? -8.674 8.513 -1.371 1.00 95.50 70 LYS A C 1
ATOM 562 O O . LYS A 1 70 ? -7.680 8.574 -0.641 1.00 95.50 70 LYS A O 1
ATOM 567 N N . ARG A 1 71 ? -8.739 9.070 -2.582 1.00 95.31 71 ARG A N 1
ATOM 568 C CA . ARG A 1 71 ? -7.636 9.793 -3.218 1.00 95.31 71 ARG A CA 1
ATOM 569 C C . ARG A 1 71 ? -7.420 11.146 -2.533 1.00 95.31 71 ARG A C 1
ATOM 571 O O . ARG A 1 71 ? -8.368 11.900 -2.318 1.00 95.31 71 ARG A O 1
ATOM 578 N N . ASN A 1 72 ? -6.171 11.442 -2.185 1.00 93.69 72 ASN A N 1
ATOM 579 C CA . ASN A 1 72 ? -5.748 12.793 -1.809 1.00 93.69 72 ASN A CA 1
ATOM 580 C C . ASN A 1 72 ? -5.543 13.632 -3.082 1.00 93.69 72 ASN A C 1
ATOM 582 O O . ASN A 1 72 ? -5.307 13.053 -4.136 1.00 93.69 72 ASN A O 1
ATOM 586 N N . VAL A 1 73 ? -5.567 14.966 -2.993 1.00 91.38 73 VAL A N 1
ATOM 587 C CA . VAL A 1 73 ? -5.405 15.862 -4.163 1.00 91.38 73 VAL A CA 1
ATOM 588 C C . VAL A 1 73 ? -4.179 15.479 -5.005 1.00 91.38 73 VAL A C 1
ATOM 590 O O . VAL A 1 73 ? -4.305 15.214 -6.197 1.00 91.38 73 VAL A O 1
ATOM 593 N N . ASP A 1 74 ? -3.033 15.290 -4.349 1.00 91.38 74 ASP A N 1
ATOM 594 C CA . ASP A 1 74 ? -1.776 14.922 -5.014 1.00 91.38 74 ASP A CA 1
ATOM 595 C C . ASP A 1 74 ? -1.591 13.401 -5.142 1.00 91.38 74 ASP A C 1
ATOM 597 O O . ASP A 1 74 ? -0.567 12.923 -5.608 1.00 91.38 74 ASP A O 1
ATOM 601 N N . SER A 1 75 ? -2.567 12.596 -4.711 1.00 93.88 75 SER A N 1
ATOM 602 C CA . SER A 1 75 ? -2.503 11.120 -4.653 1.00 93.88 75 SER A CA 1
ATOM 603 C C . SER A 1 75 ? -1.433 10.535 -3.711 1.00 93.88 75 SER A C 1
ATOM 605 O O . SER A 1 75 ? -1.364 9.315 -3.561 1.00 93.88 75 SER A O 1
ATOM 607 N N . CYS A 1 76 ? -0.648 11.381 -3.039 1.00 96.62 76 CYS A N 1
ATOM 608 C CA . CYS A 1 76 ? 0.357 10.987 -2.053 1.00 96.62 76 CYS A CA 1
ATOM 609 C C . CYS A 1 76 ? -0.236 10.795 -0.653 1.00 96.62 76 CYS A C 1
ATOM 611 O O . CYS A 1 76 ? -1.192 11.473 -0.264 1.00 96.62 76 CYS A O 1
ATOM 613 N N . LEU A 1 77 ? 0.394 9.926 0.133 1.00 96.44 77 LEU A N 1
ATOM 614 C CA . LEU A 1 77 ? 0.294 9.896 1.593 1.00 96.44 77 LEU A CA 1
ATOM 615 C C . LEU A 1 77 ? 1.540 10.553 2.202 1.00 96.44 77 LEU A C 1
ATOM 617 O O . LEU A 1 77 ? 2.454 10.928 1.469 1.00 96.44 77 LEU A O 1
ATOM 621 N N . GLN A 1 78 ? 1.558 10.727 3.525 1.00 95.75 78 GLN A N 1
ATOM 622 C CA . GLN A 1 78 ? 2.690 11.331 4.225 1.00 95.75 78 GLN A CA 1
ATOM 623 C C . GLN A 1 78 ? 3.000 10.621 5.545 1.00 95.75 78 GLN A C 1
ATOM 625 O O . GLN A 1 78 ? 2.073 10.207 6.245 1.00 95.75 78 GLN A O 1
ATOM 630 N N . VAL A 1 79 ? 4.287 10.540 5.876 1.00 96.06 79 VAL A N 1
ATOM 631 C CA . VAL A 1 79 ? 4.843 10.166 7.187 1.00 96.06 79 VAL A CA 1
ATOM 632 C C . VAL A 1 79 ? 5.915 11.200 7.508 1.00 96.06 79 VAL A C 1
ATOM 634 O O . VAL A 1 79 ? 6.742 11.482 6.648 1.00 96.06 79 VAL A O 1
ATOM 637 N N . ASP A 1 80 ? 5.866 11.809 8.695 1.00 93.38 80 ASP A N 1
ATOM 638 C CA . ASP A 1 80 ? 6.852 12.805 9.150 1.00 93.38 80 ASP A CA 1
ATOM 639 C C . ASP A 1 80 ? 7.192 13.857 8.084 1.00 93.38 80 ASP A C 1
ATOM 641 O O . ASP A 1 80 ? 8.342 14.077 7.717 1.00 93.38 80 ASP A O 1
ATOM 645 N N . GLN A 1 81 ? 6.142 14.480 7.531 1.00 92.81 81 GLN A N 1
ATOM 646 C CA . GLN A 1 81 ? 6.215 15.527 6.500 1.00 92.81 81 GLN A CA 1
ATOM 647 C C . GLN A 1 81 ? 6.796 15.079 5.142 1.00 92.81 81 GLN A C 1
ATOM 649 O O . GLN A 1 81 ? 6.784 15.859 4.189 1.00 92.81 81 GLN A O 1
ATOM 654 N N . ILE A 1 82 ? 7.217 13.821 5.000 1.00 95.62 82 ILE A N 1
ATOM 655 C CA . ILE A 1 82 ? 7.681 13.243 3.739 1.00 95.62 82 ILE A CA 1
ATOM 656 C C . ILE A 1 82 ? 6.507 12.606 3.001 1.00 95.62 82 ILE A C 1
ATOM 658 O O . ILE A 1 82 ? 5.777 11.778 3.548 1.00 95.62 82 ILE A O 1
ATOM 662 N N . LYS A 1 83 ? 6.319 13.003 1.738 1.00 96.69 83 LYS A N 1
ATOM 663 C CA . LYS A 1 83 ? 5.290 12.449 0.853 1.00 96.69 83 LYS A CA 1
ATOM 664 C C . LYS A 1 83 ? 5.779 11.164 0.183 1.00 96.69 83 LYS A C 1
ATOM 666 O O . LYS A 1 83 ? 6.909 11.108 -0.291 1.00 96.69 83 LYS A O 1
ATOM 671 N N . PHE A 1 84 ? 4.884 10.192 0.041 1.00 97.19 84 PHE A N 1
ATOM 672 C CA . PHE A 1 84 ? 5.123 8.961 -0.714 1.00 97.19 84 PHE A CA 1
ATOM 673 C C . PHE A 1 84 ? 3.868 8.524 -1.478 1.00 97.19 84 PHE A C 1
ATOM 675 O O . PHE A 1 84 ? 2.740 8.914 -1.154 1.00 97.19 84 PHE A O 1
ATOM 682 N N . TYR A 1 85 ? 4.058 7.695 -2.502 1.00 96.88 85 TYR A N 1
ATOM 683 C CA . TYR A 1 85 ? 2.971 7.158 -3.313 1.00 96.88 85 TYR A CA 1
ATOM 684 C C . TYR A 1 85 ? 2.613 5.741 -2.850 1.00 96.88 85 TYR A C 1
ATOM 686 O O . TYR A 1 85 ? 3.452 4.846 -2.947 1.00 96.88 85 TYR A O 1
ATOM 694 N N . PRO A 1 86 ? 1.377 5.497 -2.378 1.00 97.06 86 PRO A N 1
ATOM 695 C CA . PRO A 1 86 ? 1.028 4.227 -1.744 1.00 97.06 86 PRO A CA 1
ATOM 696 C C . PRO A 1 86 ? 1.066 3.037 -2.711 1.00 97.06 86 PRO A C 1
ATOM 698 O O . PRO A 1 86 ? 1.514 1.965 -2.329 1.00 97.06 86 PRO A O 1
ATOM 701 N N . HIS A 1 87 ? 0.643 3.223 -3.964 1.00 95.25 87 HIS A N 1
ATOM 702 C CA . HIS A 1 87 ? 0.704 2.172 -4.986 1.00 95.25 87 HIS A CA 1
ATOM 703 C C . HIS A 1 87 ? 2.160 1.805 -5.314 1.00 95.25 87 HIS A C 1
ATOM 705 O O . HIS A 1 87 ? 2.509 0.633 -5.294 1.00 95.25 87 HIS A O 1
ATOM 711 N N . TYR A 1 88 ? 3.030 2.802 -5.517 1.00 97.06 88 TYR A N 1
ATOM 712 C CA . TYR A 1 88 ? 4.449 2.582 -5.802 1.00 97.06 88 TYR A CA 1
ATOM 713 C C . TYR A 1 88 ? 5.162 1.858 -4.658 1.00 97.06 88 TYR A C 1
ATOM 715 O O . TYR A 1 88 ? 5.856 0.875 -4.903 1.00 97.06 88 TYR A O 1
ATOM 723 N N . LEU A 1 89 ? 4.944 2.299 -3.413 1.00 97.50 89 LEU A N 1
ATOM 724 C CA . LEU A 1 89 ? 5.506 1.648 -2.230 1.00 97.50 89 LEU A CA 1
ATOM 725 C C . LEU A 1 89 ? 5.132 0.161 -2.185 1.00 97.50 89 LEU A C 1
ATOM 727 O O . LEU A 1 89 ? 6.000 -0.690 -2.015 1.00 97.50 89 LEU A O 1
ATOM 731 N N . LEU A 1 90 ? 3.849 -0.162 -2.367 1.00 97.38 90 LEU A N 1
ATOM 732 C CA . LEU A 1 90 ? 3.383 -1.546 -2.318 1.00 97.38 90 LEU A CA 1
ATOM 733 C C . LEU A 1 90 ? 3.935 -2.382 -3.479 1.00 97.38 90 LEU A C 1
ATOM 735 O O . LEU A 1 90 ? 4.378 -3.507 -3.246 1.00 97.38 90 LEU A O 1
ATOM 739 N N . CYS A 1 91 ? 3.962 -1.838 -4.700 1.00 96.75 91 CYS A N 1
ATOM 740 C CA . CYS A 1 91 ? 4.582 -2.497 -5.850 1.00 96.75 91 CYS A CA 1
ATOM 741 C C . CYS A 1 91 ? 6.052 -2.814 -5.565 1.00 96.75 91 CYS A C 1
ATOM 743 O O . CYS A 1 91 ? 6.484 -3.944 -5.784 1.00 96.75 91 CYS A O 1
ATOM 745 N N . LYS A 1 92 ? 6.807 -1.857 -5.015 1.00 96.88 92 LYS A N 1
ATOM 746 C CA . LYS A 1 92 ? 8.221 -2.043 -4.678 1.00 96.88 92 LYS A CA 1
ATOM 747 C C . LYS A 1 92 ? 8.426 -3.145 -3.634 1.00 96.88 92 LYS A C 1
ATOM 749 O O . LYS A 1 92 ? 9.253 -4.027 -3.843 1.00 96.88 92 LYS A O 1
ATOM 754 N N . ILE A 1 93 ? 7.642 -3.136 -2.553 1.00 97.25 93 ILE A N 1
ATOM 755 C CA . ILE A 1 93 ? 7.779 -4.104 -1.451 1.00 97.25 93 ILE A CA 1
ATOM 756 C C . ILE A 1 93 ? 7.442 -5.536 -1.895 1.00 97.25 93 ILE A C 1
ATOM 758 O O . ILE A 1 93 ? 8.123 -6.489 -1.505 1.00 97.25 93 ILE A O 1
ATOM 762 N N . PHE A 1 94 ? 6.376 -5.707 -2.683 1.00 97.12 94 PHE A N 1
ATOM 763 C CA . PHE A 1 94 ? 5.761 -7.021 -2.905 1.00 97.12 94 PHE A CA 1
ATOM 764 C C . PHE A 1 94 ? 5.913 -7.591 -4.322 1.00 97.12 94 PHE A C 1
ATOM 766 O O . PHE A 1 94 ? 5.614 -8.773 -4.507 1.00 97.12 94 PHE A O 1
ATOM 773 N N . ARG A 1 95 ? 6.317 -6.797 -5.326 1.00 95.00 95 ARG A N 1
ATOM 774 C CA . ARG A 1 95 ? 6.297 -7.217 -6.746 1.00 95.00 95 ARG A CA 1
ATOM 775 C C . ARG A 1 95 ? 7.540 -6.839 -7.547 1.00 95.00 95 ARG A C 1
ATOM 777 O O . ARG A 1 95 ? 8.051 -7.672 -8.288 1.00 95.00 95 ARG A O 1
ATOM 784 N N . PHE A 1 96 ? 8.052 -5.623 -7.381 1.00 95.69 96 PHE A N 1
ATOM 785 C CA . PHE A 1 96 ? 9.103 -5.068 -8.232 1.00 95.69 96 PHE A CA 1
ATOM 786 C C . PHE A 1 96 ? 10.160 -4.316 -7.402 1.00 95.69 96 PHE A C 1
ATOM 788 O O . PHE A 1 96 ? 10.155 -3.084 -7.378 1.00 95.69 96 PHE A O 1
ATOM 795 N N . PRO A 1 97 ? 11.093 -5.018 -6.729 1.00 94.75 97 PRO A N 1
ATOM 796 C CA . PRO A 1 97 ? 12.031 -4.411 -5.776 1.00 94.75 97 PRO A CA 1
ATOM 797 C C . PRO A 1 97 ? 12.960 -3.365 -6.407 1.00 94.75 97 PRO A C 1
ATOM 799 O O . PRO A 1 97 ? 13.429 -2.459 -5.720 1.00 94.75 97 PRO A O 1
ATOM 802 N N . THR A 1 98 ? 13.209 -3.474 -7.714 1.00 93.06 98 THR A N 1
ATOM 803 C CA . THR A 1 98 ? 14.110 -2.601 -8.479 1.00 93.06 98 THR A CA 1
ATOM 804 C C . THR A 1 98 ? 13.381 -1.599 -9.374 1.00 93.06 98 THR A C 1
ATOM 806 O O . THR A 1 98 ? 14.043 -0.875 -10.114 1.00 93.06 98 THR A O 1
ATOM 809 N N . ALA A 1 99 ? 12.043 -1.575 -9.376 1.00 91.00 99 ALA A N 1
ATOM 810 C CA . ALA A 1 99 ? 11.296 -0.661 -10.237 1.00 91.00 99 ALA A CA 1
ATOM 811 C C . ALA A 1 99 ? 11.426 0.782 -9.751 1.00 91.00 99 ALA A C 1
ATOM 813 O O . ALA A 1 99 ? 11.290 1.059 -8.558 1.00 91.00 99 ALA A O 1
ATOM 814 N N . ASN A 1 100 ? 11.616 1.707 -10.689 1.00 91.19 100 ASN A N 1
ATOM 815 C CA . ASN A 1 100 ? 11.483 3.128 -10.417 1.00 91.19 100 ASN A CA 1
ATOM 816 C C . ASN A 1 100 ? 10.028 3.563 -10.574 1.00 91.19 100 ASN A C 1
ATOM 818 O O . ASN A 1 100 ? 9.215 2.923 -11.241 1.00 91.19 100 ASN A O 1
ATOM 822 N N . PHE A 1 101 ? 9.706 4.717 -9.994 1.00 87.38 101 PHE A N 1
ATOM 823 C CA . PHE A 1 101 ? 8.358 5.279 -10.042 1.00 87.38 101 PHE A CA 1
ATOM 824 C C . PHE A 1 101 ? 7.811 5.419 -11.473 1.00 87.38 101 PHE A C 1
ATOM 826 O O . PHE A 1 101 ? 6.647 5.118 -11.721 1.00 87.38 101 PHE A O 1
ATOM 833 N N . PHE A 1 102 ? 8.654 5.838 -12.420 1.00 89.94 102 PHE A N 1
ATOM 834 C CA . PHE A 1 102 ? 8.261 6.056 -13.816 1.00 89.94 102 PHE A CA 1
ATOM 835 C C . PHE A 1 102 ? 8.080 4.766 -14.627 1.00 89.94 102 PHE A C 1
ATOM 837 O O . PHE A 1 102 ? 7.502 4.815 -15.714 1.00 89.94 102 PHE A O 1
ATOM 844 N N . ASP A 1 103 ? 8.542 3.627 -14.106 1.00 90.62 103 ASP A N 1
ATOM 845 C CA . ASP A 1 103 ? 8.443 2.334 -14.787 1.00 90.62 103 ASP A CA 1
ATOM 846 C C . ASP A 1 103 ? 7.046 1.718 -14.622 1.00 90.62 103 ASP A C 1
ATOM 848 O O . ASP A 1 103 ? 6.603 0.921 -15.452 1.00 90.62 103 ASP A O 1
ATOM 852 N N . LEU A 1 104 ? 6.324 2.100 -13.562 1.00 93.19 104 LEU A N 1
ATOM 853 C CA . LEU A 1 104 ? 5.004 1.559 -13.266 1.00 93.19 104 LEU A CA 1
ATOM 854 C C . LEU A 1 104 ? 3.916 2.228 -14.108 1.00 93.19 104 LEU A C 1
ATOM 856 O O . LEU A 1 104 ? 3.809 3.452 -14.196 1.00 93.19 104 LEU A O 1
ATOM 860 N N . LYS A 1 105 ? 3.045 1.396 -14.681 1.00 93.31 105 LYS A N 1
ATOM 861 C CA . LYS A 1 105 ? 1.844 1.821 -15.403 1.00 93.31 105 LYS A CA 1
ATOM 862 C C . LYS A 1 105 ? 0.633 1.079 -14.869 1.00 93.31 105 LYS A C 1
ATOM 864 O O . LYS A 1 105 ? 0.732 -0.065 -14.434 1.00 93.31 105 LYS A O 1
ATOM 869 N N . ASP A 1 106 ? -0.522 1.729 -14.952 1.00 93.12 106 ASP A N 1
ATOM 870 C CA . ASP A 1 106 ? -1.784 1.089 -14.608 1.00 93.12 106 ASP A CA 1
ATOM 871 C C . ASP A 1 106 ? -2.040 -0.105 -15.533 1.00 93.12 106 ASP A C 1
ATOM 873 O O . ASP A 1 106 ? -1.925 0.007 -16.758 1.00 93.12 106 ASP A O 1
ATOM 877 N N . VAL A 1 107 ? -2.456 -1.233 -14.958 1.00 92.12 107 VAL A N 1
ATOM 878 C CA . VAL A 1 107 ? -3.000 -2.334 -15.758 1.00 92.12 107 VAL A CA 1
ATOM 879 C C . VAL A 1 107 ? -4.272 -1.865 -16.467 1.00 92.12 107 VAL A C 1
ATOM 881 O O . VAL A 1 107 ? -5.086 -1.139 -15.890 1.00 92.12 107 VAL A O 1
ATOM 884 N N . SER A 1 108 ? -4.466 -2.291 -17.717 1.00 91.06 108 SER A N 1
ATOM 885 C CA . SER A 1 108 ? -5.573 -1.829 -18.573 1.00 91.06 108 SER A CA 1
ATOM 886 C C . SER A 1 108 ? -6.956 -2.034 -17.945 1.00 91.06 108 SER A C 1
ATOM 888 O O . SER A 1 108 ? -7.861 -1.232 -18.164 1.00 91.06 108 SER A O 1
ATOM 890 N N . LEU A 1 109 ? -7.095 -3.077 -17.125 1.00 91.44 109 LEU A N 1
ATOM 891 C CA . LEU A 1 109 ? -8.326 -3.453 -16.434 1.00 91.44 109 LEU A CA 1
ATOM 892 C C . LEU A 1 109 ? -8.597 -2.653 -15.150 1.00 91.44 109 LEU A C 1
ATOM 894 O O . LEU A 1 109 ? -9.639 -2.861 -14.538 1.00 91.44 109 LEU A O 1
ATOM 898 N N . CYS A 1 110 ? -7.693 -1.773 -14.706 1.00 94.69 110 CYS A N 1
ATOM 899 C CA . CYS A 1 110 ? -7.865 -1.018 -13.465 1.00 94.69 110 CYS A CA 1
ATOM 900 C C . CYS A 1 110 ? -8.578 0.325 -13.722 1.00 94.69 110 CYS A C 1
ATOM 902 O O . CYS A 1 110 ? -7.954 1.269 -14.218 1.00 94.69 110 CYS A O 1
ATOM 904 N N . PRO A 1 111 ? -9.863 0.477 -13.337 1.00 94.88 111 PRO A N 1
ATOM 905 C CA . PRO A 1 111 ? -10.577 1.745 -13.496 1.00 94.88 111 PRO A CA 1
ATOM 906 C C . PRO A 1 111 ? -10.144 2.805 -12.473 1.00 94.88 111 PRO A C 1
ATOM 908 O O . PRO A 1 111 ? -10.395 3.985 -12.676 1.00 94.88 111 PRO A O 1
ATOM 911 N N . PHE A 1 112 ? -9.465 2.406 -11.392 1.00 96.44 112 PHE A N 1
ATOM 912 C CA . PHE A 1 112 ? -9.021 3.297 -10.311 1.00 96.44 112 PHE A CA 1
ATOM 913 C C . PHE A 1 112 ? -7.501 3.517 -10.312 1.00 96.44 112 PHE A C 1
ATOM 915 O O . PHE A 1 112 ? -6.922 3.852 -9.278 1.00 96.44 112 PHE A O 1
ATOM 922 N N . GLY A 1 113 ? -6.847 3.284 -11.451 1.00 94.69 113 GLY A N 1
ATOM 923 C CA . GLY A 1 113 ? -5.413 3.496 -11.617 1.00 94.69 113 GLY A CA 1
ATOM 924 C C . GLY A 1 113 ? -4.987 4.942 -11.345 1.00 94.69 113 GLY A C 1
ATOM 925 O O . GLY A 1 113 ? -5.807 5.871 -11.357 1.00 94.69 113 GLY A O 1
ATOM 926 N N . ILE A 1 114 ? -3.692 5.163 -11.113 1.00 93.62 114 ILE A N 1
ATOM 927 C CA . ILE A 1 114 ? -3.171 6.500 -10.809 1.00 93.62 114 ILE A CA 1
ATOM 928 C C . ILE A 1 114 ? -3.503 7.495 -11.932 1.00 93.62 114 ILE A C 1
ATOM 930 O O . ILE A 1 114 ? -3.920 8.625 -11.645 1.00 93.62 114 ILE A O 1
ATOM 934 N N . SER A 1 115 ? -3.423 7.060 -13.194 1.00 92.94 115 SER A N 1
ATOM 935 C CA . SER A 1 115 ? -3.676 7.885 -14.381 1.00 92.94 115 SER A CA 1
ATOM 936 C C . SER A 1 115 ? -5.140 8.300 -14.543 1.00 92.94 115 SER A C 1
ATOM 938 O O . SER A 1 115 ? -5.416 9.311 -15.185 1.00 92.94 115 SER A O 1
ATOM 940 N N . LYS A 1 116 ? -6.081 7.571 -13.929 1.00 92.44 116 LYS A N 1
ATOM 941 C CA . LYS A 1 116 ? -7.528 7.741 -14.145 1.00 92.44 116 LYS A CA 1
ATOM 942 C C . LYS A 1 116 ? -8.139 8.943 -13.420 1.00 92.44 116 LYS A C 1
ATOM 944 O O . LYS A 1 116 ? -9.265 9.312 -13.709 1.00 92.44 116 LYS A O 1
ATOM 949 N N . ARG A 1 117 ? -7.398 9.584 -12.506 1.00 88.38 117 ARG A N 1
ATOM 950 C CA . ARG A 1 117 ? -7.819 10.796 -11.755 1.00 88.38 117 ARG A CA 1
ATOM 951 C C . ARG A 1 117 ? -9.177 10.677 -11.033 1.00 88.38 117 ARG A C 1
ATOM 953 O O . ARG A 1 117 ? -9.793 11.684 -10.701 1.00 88.38 117 ARG A O 1
ATOM 960 N N . GLU A 1 118 ? -9.593 9.453 -10.720 1.00 93.50 118 GLU A N 1
ATOM 961 C CA . GLU A 1 118 ? -10.830 9.156 -9.995 1.00 93.50 118 GLU A CA 1
ATOM 962 C C . GLU A 1 118 ? -10.778 9.580 -8.521 1.00 93.50 118 GLU A C 1
ATOM 964 O O . GLU A 1 118 ? -9.708 9.704 -7.926 1.00 93.50 118 GLU A O 1
ATOM 969 N N . LYS A 1 119 ? -11.945 9.728 -7.877 1.00 95.12 119 LYS A N 1
ATOM 970 C CA . LYS A 1 119 ? 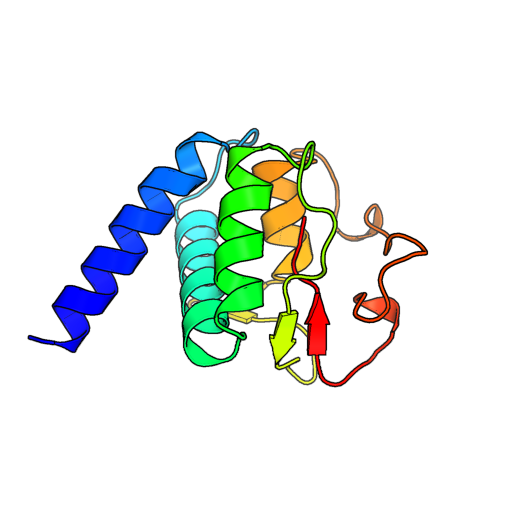-12.044 10.037 -6.429 1.00 95.12 119 LYS A CA 1
ATOM 971 C C . LYS A 1 119 ? -11.439 8.949 -5.530 1.00 95.12 119 LYS A C 1
ATOM 973 O O . LYS A 1 119 ? -11.085 9.214 -4.378 1.00 95.12 119 LYS A O 1
ATOM 978 N N . LEU A 1 120 ? -11.354 7.726 -6.041 1.00 96.38 120 LEU A N 1
ATOM 979 C CA . LEU A 1 120 ? -10.726 6.583 -5.391 1.00 96.38 120 LEU A CA 1
ATOM 980 C C . LEU A 1 120 ? -9.451 6.208 -6.144 1.00 96.38 120 LEU A C 1
ATOM 982 O O . LEU A 1 120 ? -9.390 6.319 -7.366 1.00 96.38 120 LEU A O 1
ATOM 986 N N . LEU A 1 121 ? -8.450 5.746 -5.404 1.00 96.56 121 LEU A N 1
ATOM 987 C CA . LEU A 1 121 ? -7.174 5.284 -5.935 1.00 96.56 121 LEU A CA 1
ATOM 988 C C . LEU A 1 121 ? -7.000 3.802 -5.607 1.00 96.56 121 LEU A C 1
ATOM 990 O O . LEU A 1 121 ? -7.126 3.417 -4.442 1.00 96.56 121 LEU A O 1
ATOM 994 N N . CYS A 1 122 ? -6.694 2.992 -6.619 1.00 97.06 122 CYS A N 1
ATOM 995 C CA . CYS A 1 122 ? -6.244 1.621 -6.425 1.00 97.06 122 CYS A CA 1
ATOM 996 C C . CYS A 1 122 ? -4.810 1.616 -5.894 1.00 97.06 122 CYS A C 1
ATOM 998 O O . CYS A 1 122 ? -3.945 2.314 -6.420 1.00 97.06 122 CYS A O 1
ATOM 1000 N N . ILE A 1 123 ? -4.565 0.804 -4.874 1.00 96.38 123 ILE A N 1
ATOM 1001 C CA . ILE A 1 123 ? -3.245 0.571 -4.284 1.00 96.38 123 ILE A CA 1
ATOM 1002 C C . ILE A 1 123 ? -2.843 -0.908 -4.345 1.00 96.38 123 ILE A C 1
ATOM 1004 O O . ILE A 1 123 ? -1.880 -1.297 -3.701 1.00 96.38 123 ILE A O 1
ATOM 1008 N N . ASN A 1 124 ? -3.593 -1.743 -5.071 1.00 95.88 124 ASN A N 1
ATOM 1009 C CA . ASN A 1 124 ? -3.233 -3.147 -5.266 1.00 95.88 124 ASN A CA 1
ATOM 1010 C C . ASN A 1 124 ? -1.922 -3.232 -6.090 1.00 95.88 124 ASN A C 1
ATOM 1012 O O . ASN A 1 124 ? -1.923 -2.657 -7.184 1.00 95.88 124 ASN A O 1
ATOM 1016 N N . PRO A 1 125 ? -0.840 -3.848 -5.560 1.00 94.31 125 PRO A N 1
ATOM 1017 C CA . PRO A 1 125 ? 0.489 -3.838 -6.175 1.00 94.31 125 PRO A CA 1
ATOM 1018 C C . PRO A 1 125 ? 0.669 -4.734 -7.402 1.00 94.31 125 PRO A C 1
ATOM 1020 O O . PRO A 1 125 ? 0.031 -5.810 -7.467 1.00 94.31 125 PRO A O 1
#

Foldseek 3Di:
DVVVVVLVVLLVLLVVLLVQWPADDDPVLSVVLSVVLVQLVVFNDPVLNVLLSVCSVVLNPPRPDFNKGFADPVCWDDDPNDTDHLLVSCCCGRPNVPDDPVNDDDDPPDCQDPVNPDRMHGNRD